Protein AF-A0A520PRI2-F1 (afdb_monomer_lite)

Structure (mmCIF, N/CA/C/O backbone):
data_AF-A0A520PRI2-F1
#
_entry.id   AF-A0A520PRI2-F1
#
loop_
_atom_site.group_PDB
_atom_site.id
_atom_site.type_symbol
_atom_site.label_atom_id
_atom_site.label_alt_id
_atom_site.label_comp_id
_atom_site.label_asym_id
_atom_site.label_entity_id
_atom_site.label_seq_id
_atom_site.pdbx_PDB_ins_code
_atom_site.Cartn_x
_atom_site.Cartn_y
_atom_site.Cartn_z
_atom_site.occupa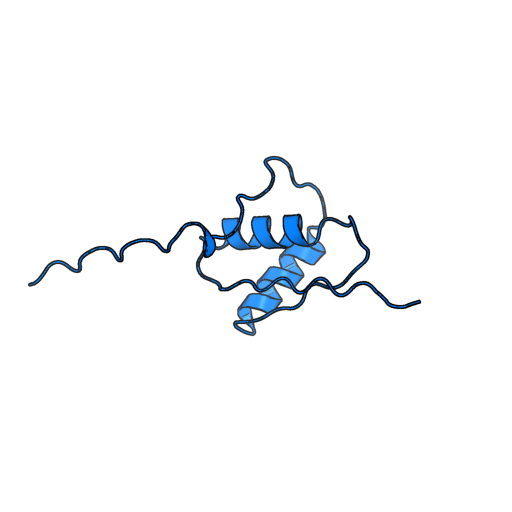ncy
_atom_site.B_iso_or_equiv
_atom_site.auth_seq_id
_atom_site.auth_comp_id
_atom_site.auth_asym_id
_atom_site.auth_atom_id
_atom_site.pdbx_PDB_model_num
ATOM 1 N N . MET A 1 1 ? -38.293 9.882 11.150 1.00 52.91 1 MET A N 1
ATOM 2 C CA . MET A 1 1 ? -36.856 9.549 11.303 1.00 52.91 1 MET A CA 1
ATOM 3 C C . MET A 1 1 ? -36.023 10.561 10.522 1.00 52.91 1 MET A C 1
ATOM 5 O O . MET A 1 1 ? -36.304 10.722 9.338 1.00 52.91 1 MET A O 1
ATOM 9 N N . PRO A 1 2 ? -35.049 11.271 11.120 1.00 66.88 2 PRO A N 1
ATOM 10 C CA . PRO A 1 2 ? -34.177 12.162 10.357 1.00 66.88 2 PRO A CA 1
ATOM 11 C C . PRO A 1 2 ? -33.263 11.341 9.433 1.00 66.88 2 PRO A C 1
ATOM 13 O O . PRO A 1 2 ? -32.609 10.393 9.868 1.00 66.88 2 PRO A O 1
ATOM 16 N N . ARG A 1 3 ? -33.222 11.688 8.140 1.00 69.75 3 ARG A N 1
ATOM 17 C CA . ARG A 1 3 ? -32.272 11.102 7.180 1.00 69.75 3 ARG A CA 1
ATOM 18 C C . ARG A 1 3 ? -30.856 11.511 7.587 1.00 69.75 3 ARG A C 1
ATOM 20 O O . ARG A 1 3 ? -30.549 12.699 7.612 1.00 69.75 3 ARG A O 1
ATOM 27 N N . ARG A 1 4 ? -29.983 10.537 7.863 1.00 71.12 4 ARG A N 1
ATOM 28 C CA . ARG A 1 4 ? -28.546 10.776 8.062 1.00 71.12 4 ARG A CA 1
ATOM 29 C C . ARG A 1 4 ? -27.987 11.455 6.807 1.00 71.12 4 ARG A C 1
ATOM 31 O O . ARG A 1 4 ? -28.006 10.864 5.727 1.00 71.12 4 ARG A O 1
ATOM 38 N N . SER A 1 5 ? -27.531 12.700 6.929 1.00 73.62 5 SER A N 1
ATOM 39 C CA . SER A 1 5 ? -26.857 13.397 5.834 1.00 73.62 5 SER A CA 1
ATOM 40 C C . SER A 1 5 ? -25.515 12.717 5.552 1.00 73.62 5 SER A C 1
ATOM 42 O O . SER A 1 5 ? -24.833 12.242 6.464 1.00 73.62 5 SER A O 1
ATOM 44 N N . LYS A 1 6 ? -25.140 12.606 4.271 1.00 73.81 6 LYS A N 1
ATOM 45 C CA . LYS A 1 6 ? -23.830 12.051 3.910 1.00 73.81 6 LYS A CA 1
ATOM 46 C C . LYS A 1 6 ? -22.739 12.998 4.431 1.00 73.81 6 LYS A C 1
ATOM 48 O O . LYS A 1 6 ? -22.869 14.208 4.231 1.00 73.81 6 LYS A O 1
ATOM 53 N N . PRO A 1 7 ? -21.674 12.489 5.073 1.00 73.81 7 PRO A N 1
ATOM 54 C CA . PRO A 1 7 ? -20.583 13.337 5.531 1.00 73.81 7 PRO A CA 1
ATOM 55 C C . PRO A 1 7 ? -19.944 14.061 4.341 1.00 73.81 7 PRO A C 1
ATOM 57 O O . PRO A 1 7 ? -19.706 13.465 3.286 1.00 73.81 7 PRO A O 1
ATOM 60 N N . LYS A 1 8 ? -19.672 15.361 4.508 1.00 80.19 8 LYS A N 1
ATOM 61 C CA . LYS A 1 8 ? -18.938 16.153 3.517 1.00 80.19 8 LYS A CA 1
ATOM 62 C C . LYS A 1 8 ? -17.554 15.523 3.341 1.00 80.19 8 LYS A C 1
ATOM 64 O O . LYS A 1 8 ? -16.863 15.310 4.338 1.00 80.19 8 LYS A O 1
ATOM 69 N N . PRO A 1 9 ? -17.127 15.221 2.108 1.00 76.25 9 PRO A N 1
ATOM 70 C CA . PRO A 1 9 ? -15.858 14.549 1.916 1.00 76.25 9 PRO A CA 1
ATOM 71 C C . PRO A 1 9 ? -14.701 15.509 2.251 1.00 76.25 9 PRO A C 1
ATOM 73 O O . PRO A 1 9 ? -14.847 16.729 2.098 1.00 76.25 9 PRO A O 1
ATOM 76 N N . PRO A 1 10 ? -13.547 14.989 2.701 1.00 79.12 10 PRO A N 1
ATOM 77 C CA . PRO A 1 10 ? -12.472 15.818 3.228 1.00 79.12 10 PRO A CA 1
ATOM 78 C C . PRO A 1 10 ? -11.887 16.767 2.162 1.00 79.12 10 PRO A C 1
ATOM 80 O O . PRO A 1 10 ? -11.972 16.488 0.952 1.00 79.12 10 PRO A O 1
ATOM 83 N N . PRO A 1 11 ? -11.273 17.891 2.585 1.00 82.81 11 PRO A N 1
ATOM 84 C CA . PRO A 1 11 ? -10.465 18.752 1.725 1.00 82.81 11 PRO A CA 1
ATOM 85 C C . PRO A 1 11 ? -9.456 17.954 0.892 1.00 82.81 11 PRO A C 1
ATOM 87 O O . PRO A 1 11 ? -8.885 16.978 1.371 1.00 82.81 11 PRO A O 1
ATOM 90 N N . ARG A 1 12 ? -9.190 18.396 -0.345 1.00 77.88 12 ARG A N 1
ATOM 91 C CA . ARG A 1 12 ? -8.288 17.698 -1.284 1.00 77.88 12 ARG A CA 1
ATOM 92 C C . ARG A 1 12 ? -6.900 17.410 -0.702 1.00 77.88 12 ARG A C 1
ATOM 94 O O . ARG A 1 12 ? -6.393 16.322 -0.916 1.00 77.88 12 ARG A O 1
ATOM 101 N N . ARG A 1 13 ? -6.337 18.335 0.083 1.00 80.62 13 ARG A N 1
ATOM 102 C CA . ARG A 1 13 ? -5.024 18.183 0.745 1.00 80.62 13 ARG A CA 1
ATOM 103 C C . ARG A 1 13 ? -4.938 17.015 1.741 1.00 80.62 13 ARG A C 1
ATOM 105 O O . ARG A 1 13 ? -3.843 16.648 2.133 1.00 80.62 13 ARG A O 1
ATOM 112 N N . TRP A 1 14 ? -6.075 16.478 2.185 1.00 78.06 14 TRP A N 1
ATOM 113 C CA . TRP A 1 14 ? -6.150 15.336 3.105 1.00 78.06 14 TRP A CA 1
ATOM 114 C C . TRP A 1 14 ? -6.586 14.050 2.405 1.00 78.06 14 TRP A C 1
ATOM 116 O O . TRP A 1 14 ? -6.776 13.026 3.054 1.00 78.06 14 TRP A O 1
ATOM 126 N N . ARG A 1 15 ? -6.804 14.102 1.088 1.00 77.88 15 ARG A N 1
ATOM 127 C CA . ARG A 1 15 ? -7.107 12.913 0.301 1.00 77.88 15 ARG A CA 1
ATOM 128 C C . ARG A 1 15 ? -5.810 12.238 -0.083 1.00 77.88 15 ARG A C 1
ATOM 130 O O . ARG A 1 15 ? -4.814 12.900 -0.367 1.00 77.88 15 ARG A O 1
ATOM 137 N N . LEU A 1 16 ? -5.863 10.919 -0.136 1.00 79.44 16 LEU A N 1
ATOM 138 C CA . LEU A 1 16 ? -4.777 10.145 -0.698 1.00 79.44 16 LEU A CA 1
ATOM 139 C C . LEU A 1 16 ? -4.629 10.484 -2.190 1.00 79.44 16 LEU A C 1
ATOM 141 O O . LEU A 1 16 ? -5.638 10.738 -2.861 1.00 79.44 16 LEU A O 1
ATOM 145 N N . PRO A 1 17 ? -3.395 10.497 -2.719 1.00 83.31 17 PRO A N 1
ATOM 146 C CA . PRO A 1 17 ? -3.178 10.549 -4.155 1.00 83.31 17 PRO A CA 1
ATOM 147 C C . PRO A 1 17 ? -3.896 9.388 -4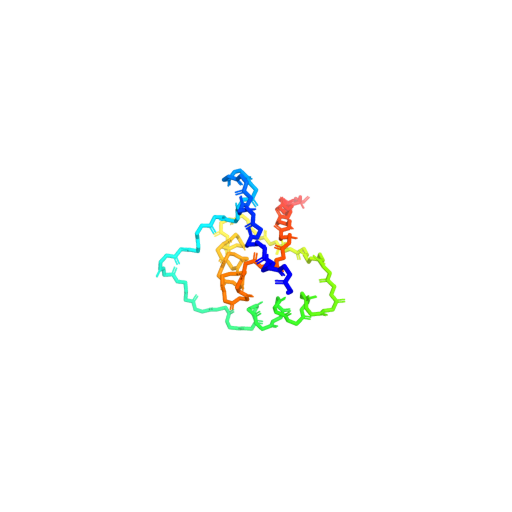.844 1.00 83.31 17 PRO A C 1
ATOM 149 O O . PRO A 1 17 ? -4.020 8.301 -4.277 1.00 83.31 17 PRO A O 1
ATOM 152 N N . HIS A 1 18 ? -4.339 9.606 -6.082 1.00 84.81 18 HIS A N 1
ATOM 153 C CA . HIS A 1 18 ? -4.842 8.503 -6.890 1.00 84.81 18 HIS A CA 1
ATOM 154 C C . HIS A 1 18 ? -3.735 7.456 -7.082 1.00 84.81 18 HIS A C 1
ATOM 156 O O . HIS A 1 18 ? -2.576 7.834 -7.294 1.00 84.81 18 HIS A O 1
ATOM 162 N N . PRO A 1 19 ? -4.065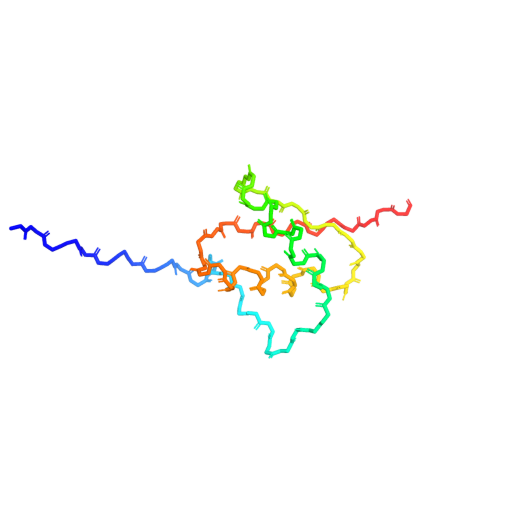 6.155 -7.007 1.00 88.12 19 PRO A N 1
ATOM 163 C CA . PRO A 1 19 ? -3.105 5.117 -7.337 1.00 88.12 19 PRO A CA 1
ATOM 164 C C . PRO A 1 19 ? -2.635 5.281 -8.789 1.00 88.12 19 PRO A C 1
ATOM 166 O O . PRO A 1 19 ? -3.388 5.784 -9.632 1.00 88.12 19 PRO A O 1
ATOM 169 N N . PRO A 1 20 ? -1.395 4.875 -9.105 1.00 90.50 20 PRO A N 1
ATOM 170 C CA . PRO A 1 20 ? -0.933 4.869 -10.483 1.00 90.50 20 PRO A CA 1
ATOM 171 C C . PRO A 1 20 ? -1.828 3.957 -11.340 1.00 90.50 20 PRO A C 1
ATOM 173 O O . PRO A 1 20 ? -2.280 2.916 -10.864 1.00 90.50 20 PRO A O 1
ATOM 176 N N . PRO A 1 21 ? -2.050 4.294 -12.623 1.00 89.12 21 PRO A N 1
ATOM 177 C CA . PRO A 1 21 ? -2.935 3.524 -13.502 1.00 89.12 21 PRO A CA 1
ATOM 178 C C . PRO A 1 21 ? -2.404 2.117 -13.808 1.00 89.12 21 PRO A C 1
ATOM 180 O O . PRO A 1 21 ? -3.141 1.264 -14.293 1.00 89.12 21 PRO A O 1
ATOM 183 N N . ARG A 1 22 ? -1.111 1.877 -13.563 1.00 90.88 22 ARG A N 1
ATOM 184 C CA . ARG A 1 22 ? -0.457 0.578 -13.710 1.00 90.88 22 ARG A CA 1
ATOM 185 C C . ARG A 1 22 ? 0.396 0.322 -12.474 1.00 90.88 22 ARG A C 1
ATOM 187 O O . ARG A 1 22 ? 1.243 1.144 -12.131 1.00 90.88 22 ARG A O 1
ATOM 194 N N . PHE A 1 23 ? 0.180 -0.822 -11.835 1.00 90.56 23 PHE A N 1
ATOM 195 C CA . PHE A 1 23 ? 0.990 -1.305 -10.722 1.00 90.56 23 PHE A CA 1
ATOM 196 C C . PHE A 1 23 ? 1.068 -2.833 -10.767 1.00 90.56 23 PHE A C 1
ATOM 198 O O . PHE A 1 23 ? 0.070 -3.533 -10.588 1.00 90.56 23 PHE A O 1
ATOM 205 N N . THR A 1 24 ? 2.256 -3.361 -11.041 1.00 90.38 24 THR A N 1
ATOM 206 C CA . THR A 1 24 ? 2.481 -4.786 -11.318 1.00 90.38 24 THR A CA 1
ATOM 207 C C . THR A 1 24 ? 3.415 -5.411 -10.288 1.00 90.38 24 THR A C 1
ATOM 209 O O . THR A 1 24 ? 4.287 -4.734 -9.747 1.00 90.38 24 THR A O 1
ATOM 212 N N . GLY A 1 25 ? 3.260 -6.714 -10.044 1.00 91.81 25 GLY A N 1
ATOM 213 C CA . GLY A 1 25 ? 4.078 -7.456 -9.077 1.00 91.81 25 GLY A CA 1
ATOM 214 C C . GLY A 1 25 ? 3.802 -7.068 -7.620 1.00 91.81 25 GLY A C 1
ATOM 215 O O . GLY A 1 25 ? 2.781 -6.445 -7.318 1.00 91.81 25 GLY A O 1
ATOM 216 N N . ARG A 1 26 ? 4.722 -7.424 -6.717 1.00 92.94 26 ARG A N 1
ATOM 217 C CA . ARG A 1 26 ? 4.658 -7.095 -5.279 1.00 92.94 26 ARG A CA 1
ATOM 218 C C . ARG A 1 26 ? 3.447 -7.699 -4.549 1.00 92.94 26 ARG A C 1
ATOM 220 O O . ARG A 1 26 ? 2.858 -7.056 -3.686 1.00 92.94 26 ARG A O 1
ATOM 227 N N . ALA A 1 27 ? 3.001 -8.888 -4.963 1.00 94.56 27 ALA A N 1
ATOM 228 C CA . ALA A 1 27 ? 1.815 -9.531 -4.387 1.00 94.56 27 ALA A CA 1
ATOM 229 C C . ALA A 1 27 ? 1.999 -9.828 -2.889 1.00 94.56 27 ALA A C 1
ATOM 231 O O . ALA A 1 27 ? 1.086 -9.602 -2.099 1.00 94.56 27 ALA A O 1
ATOM 232 N N . GLU A 1 28 ? 3.201 -10.254 -2.498 1.00 95.19 28 GLU A N 1
ATOM 233 C CA . GLU A 1 28 ? 3.548 -10.529 -1.103 1.00 95.19 28 GLU A CA 1
ATOM 234 C C . GLU A 1 28 ? 3.516 -9.259 -0.250 1.00 95.19 28 GLU A C 1
ATOM 236 O O . GLU A 1 28 ? 2.929 -9.254 0.828 1.00 95.19 28 GLU A O 1
ATOM 241 N N . GLU A 1 29 ? 4.074 -8.148 -0.736 1.00 94.38 29 GLU A N 1
ATOM 242 C CA . GLU A 1 29 ? 4.074 -6.895 0.019 1.00 94.38 29 GLU A CA 1
ATOM 243 C C . GLU A 1 29 ? 2.691 -6.256 0.107 1.00 94.38 29 GLU A C 1
ATOM 245 O O . GLU A 1 29 ? 2.398 -5.598 1.105 1.00 94.38 29 GLU A O 1
ATOM 250 N N . ARG A 1 30 ? 1.833 -6.459 -0.901 1.00 92.88 30 ARG A N 1
ATOM 251 C CA . ARG A 1 30 ? 0.415 -6.077 -0.820 1.00 92.88 30 ARG A CA 1
ATOM 252 C C . ARG A 1 30 ? -0.275 -6.841 0.304 1.00 92.88 30 ARG A C 1
ATOM 254 O O . ARG A 1 30 ? -0.801 -6.208 1.213 1.00 92.88 30 ARG A O 1
ATOM 261 N N . ALA A 1 31 ? -0.182 -8.172 0.293 1.00 93.25 31 ALA A N 1
ATOM 262 C CA . ALA A 1 31 ? -0.780 -9.020 1.322 1.00 93.25 31 ALA A CA 1
ATOM 263 C C . ALA A 1 31 ? -0.234 -8.697 2.725 1.00 93.25 31 ALA A C 1
ATOM 265 O O . ALA A 1 31 ? -0.986 -8.605 3.695 1.00 93.25 31 ALA A O 1
ATOM 266 N N . TRP A 1 32 ? 1.075 -8.456 2.838 1.00 93.44 32 TRP A N 1
ATOM 267 C CA . TRP A 1 32 ? 1.701 -8.043 4.093 1.00 93.44 32 TRP A CA 1
ATOM 268 C C . TRP A 1 32 ? 1.173 -6.690 4.589 1.00 93.44 32 TRP A C 1
ATOM 270 O O . TRP A 1 32 ? 0.890 -6.550 5.782 1.00 93.44 32 TRP A O 1
ATOM 280 N N . LEU A 1 33 ? 1.022 -5.702 3.698 1.00 91.31 33 LEU A N 1
ATOM 281 C CA . LEU A 1 33 ? 0.539 -4.367 4.054 1.00 91.31 33 LEU A CA 1
ATOM 282 C C . LEU A 1 33 ? -0.940 -4.393 4.453 1.00 91.31 33 LEU A C 1
ATOM 284 O O . LEU A 1 33 ? -1.310 -3.757 5.437 1.00 91.31 33 LEU A O 1
ATOM 288 N N . GLU A 1 34 ? -1.773 -5.148 3.739 1.00 90.94 34 GLU A N 1
ATOM 289 C CA . GLU A 1 34 ? -3.173 -5.373 4.112 1.00 90.94 34 GLU A CA 1
ATOM 290 C C . GLU A 1 34 ? -3.276 -5.958 5.522 1.00 90.94 34 GLU A C 1
ATOM 292 O O . GLU A 1 34 ? -3.896 -5.349 6.397 1.00 90.94 34 GLU A O 1
ATOM 297 N N . ALA A 1 35 ? -2.556 -7.053 5.781 1.00 92.19 35 ALA A N 1
ATOM 298 C CA . ALA A 1 35 ? -2.531 -7.688 7.092 1.00 92.19 35 ALA A CA 1
ATOM 299 C C . ALA A 1 35 ? -1.962 -6.769 8.187 1.00 92.19 35 ALA A C 1
ATOM 301 O O . ALA A 1 35 ? -2.370 -6.849 9.344 1.00 92.19 35 ALA A O 1
ATOM 302 N N . ALA A 1 36 ? -0.994 -5.904 7.870 1.00 91.00 36 ALA A N 1
ATOM 303 C CA . ALA A 1 36 ? -0.453 -4.934 8.822 1.00 91.00 36 ALA A CA 1
ATOM 304 C C . ALA A 1 36 ? -1.481 -3.870 9.212 1.00 91.00 36 ALA A C 1
ATOM 306 O O . ALA A 1 36 ? -1.628 -3.562 10.396 1.00 91.00 36 ALA A O 1
ATOM 307 N N . LEU A 1 37 ? -2.232 -3.369 8.235 1.00 87.81 37 LEU A N 1
ATOM 308 C CA . LEU A 1 37 ? -3.292 -2.399 8.465 1.00 87.81 37 LEU A CA 1
ATOM 309 C C . LEU A 1 37 ? -4.525 -3.015 9.152 1.00 87.81 37 LEU A C 1
ATOM 311 O O . LEU A 1 37 ? -5.326 -2.276 9.716 1.00 87.81 37 LEU A O 1
ATOM 315 N N . ASP A 1 38 ? -4.699 -4.338 9.112 1.00 89.19 38 ASP A N 1
ATOM 316 C CA . ASP A 1 38 ? -5.691 -5.044 9.939 1.00 89.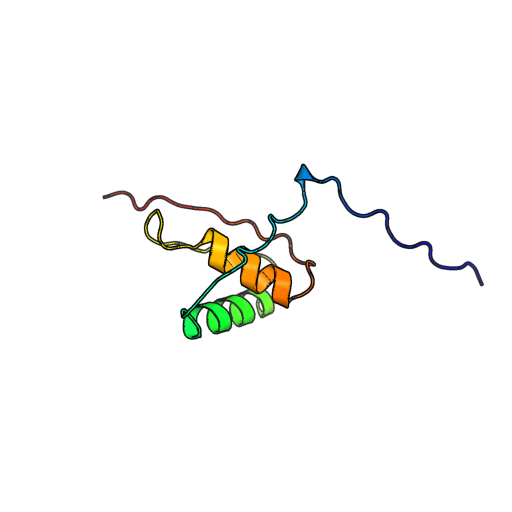19 38 ASP A CA 1
ATOM 317 C C . ASP A 1 38 ? -5.292 -5.097 11.416 1.00 89.19 38 ASP A C 1
ATOM 319 O O . ASP A 1 38 ? -6.150 -5.069 12.297 1.00 89.19 38 ASP A O 1
ATOM 323 N N . ARG A 1 39 ? -3.987 -5.138 11.709 1.00 89.44 39 ARG A N 1
ATOM 324 C CA . ARG A 1 39 ? -3.476 -5.163 13.088 1.00 89.44 39 ARG A CA 1
ATOM 325 C C . ARG A 1 39 ? -3.511 -3.797 13.766 1.00 89.44 39 ARG A C 1
ATOM 327 O O . ARG A 1 39 ? -3.493 -3.737 14.994 1.00 89.44 39 ARG A O 1
ATOM 334 N N . GLY A 1 40 ? -3.528 -2.703 13.007 1.00 84.56 40 GLY A N 1
ATOM 335 C CA . GLY A 1 40 ? -3.545 -1.372 13.595 1.00 84.56 40 GLY A CA 1
ATOM 336 C C . GLY A 1 40 ? -3.671 -0.221 12.597 1.00 84.56 40 GLY A C 1
ATOM 337 O O . GLY A 1 40 ? -3.459 -0.385 11.398 1.00 84.56 40 GLY A O 1
ATOM 338 N N . PRO A 1 41 ? -3.982 0.987 13.099 1.00 80.00 41 PRO A N 1
ATOM 339 C CA . PRO A 1 41 ? -4.318 2.139 12.263 1.00 80.00 41 PRO A CA 1
ATOM 340 C C . PRO A 1 41 ? -3.115 2.784 11.556 1.00 80.00 41 PRO A C 1
ATOM 342 O O . PRO A 1 41 ? -3.307 3.641 10.695 1.00 80.00 41 PRO A O 1
ATOM 345 N N . VAL A 1 42 ? -1.881 2.421 11.924 1.00 82.56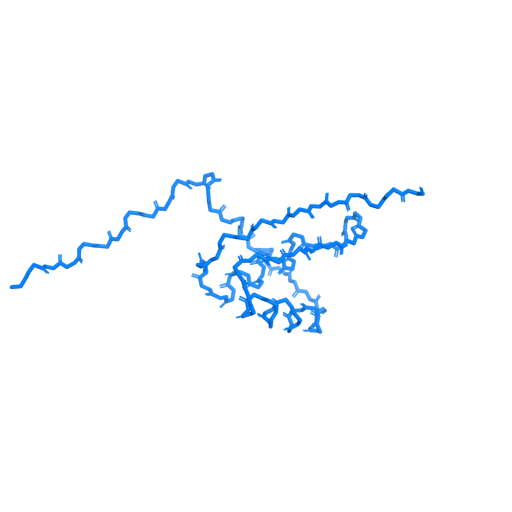 42 VAL A N 1
ATOM 346 C CA . VAL A 1 42 ? -0.645 3.011 11.391 1.00 82.56 42 VAL A CA 1
ATOM 347 C C . VAL A 1 42 ? 0.316 1.896 10.993 1.00 82.56 42 VAL A C 1
ATOM 349 O O . VAL A 1 42 ? 0.605 1.006 11.786 1.00 82.56 42 VAL A O 1
ATOM 352 N N . THR A 1 43 ? 0.832 1.956 9.766 1.00 86.31 43 THR A N 1
ATOM 353 C CA . THR A 1 43 ? 1.861 1.044 9.245 1.00 86.31 43 THR A CA 1
ATOM 354 C C . THR A 1 43 ? 2.956 1.856 8.563 1.00 86.31 43 THR A C 1
ATOM 356 O O . THR A 1 43 ? 2.662 2.803 7.835 1.00 86.31 43 THR A O 1
ATOM 359 N N . VAL A 1 44 ? 4.218 1.487 8.788 1.00 87.25 44 VAL A N 1
ATOM 360 C CA . VAL A 1 44 ? 5.384 2.168 8.211 1.00 87.25 44 VAL A CA 1
ATOM 361 C C . VAL A 1 44 ? 5.934 1.353 7.042 1.00 87.25 44 VAL A C 1
ATOM 363 O O . VAL A 1 44 ? 6.228 0.170 7.189 1.00 87.25 44 VAL A O 1
ATOM 366 N N . LEU A 1 45 ? 6.105 2.006 5.889 1.00 87.44 45 LEU A N 1
ATOM 367 C CA . LEU A 1 45 ? 6.771 1.443 4.714 1.00 87.44 45 LEU A CA 1
ATOM 368 C C . LEU A 1 45 ? 8.178 2.023 4.580 1.00 87.44 45 LEU A C 1
ATOM 370 O O . LEU A 1 45 ? 8.341 3.187 4.216 1.00 87.44 45 LEU A O 1
ATOM 374 N N . ALA A 1 46 ? 9.190 1.193 4.812 1.00 87.19 46 ALA A N 1
ATOM 375 C CA . ALA A 1 46 ? 10.592 1.550 4.631 1.00 87.19 46 ALA A CA 1
ATOM 376 C C . ALA A 1 46 ? 11.195 0.825 3.421 1.00 87.19 46 ALA A C 1
ATOM 378 O O . ALA A 1 46 ? 10.715 -0.222 2.993 1.00 87.19 46 ALA A O 1
ATOM 379 N N . GLY A 1 47 ? 12.237 1.413 2.840 1.00 86.94 47 GLY A N 1
ATOM 380 C CA . GLY A 1 47 ? 12.959 0.831 1.713 1.00 86.94 47 GLY A CA 1
ATOM 381 C C . GLY A 1 47 ? 13.609 1.893 0.830 1.00 86.94 47 GLY A C 1
ATOM 382 O O . GLY A 1 47 ? 13.368 3.090 1.038 1.00 86.94 47 GLY A O 1
ATOM 383 N N . PRO A 1 48 ? 14.384 1.479 -0.183 1.00 89.31 48 PRO A N 1
ATOM 384 C CA . PRO A 1 48 ? 15.133 2.389 -1.044 1.00 89.31 48 PRO A CA 1
ATOM 385 C C . PRO A 1 48 ? 14.277 3.488 -1.690 1.00 89.31 48 PRO A C 1
ATOM 387 O O . PRO A 1 48 ? 13.056 3.353 -1.875 1.00 89.31 48 PRO A O 1
ATOM 390 N N . ALA A 1 49 ? 14.910 4.609 -2.035 1.00 87.06 49 ALA A N 1
ATOM 391 C CA . ALA A 1 49 ? 14.273 5.641 -2.846 1.00 87.06 49 ALA A CA 1
ATOM 392 C C . ALA A 1 49 ? 13.849 5.059 -4.209 1.00 87.06 49 ALA A C 1
ATOM 394 O O . ALA A 1 49 ? 14.480 4.147 -4.731 1.00 87.06 49 ALA A O 1
ATOM 395 N N . GLY A 1 50 ? 12.735 5.538 -4.767 1.00 88.69 50 GLY A N 1
ATOM 396 C CA . GLY A 1 50 ? 12.258 5.099 -6.086 1.00 88.69 50 GLY A CA 1
ATOM 397 C C . GLY A 1 50 ? 11.634 3.696 -6.164 1.00 88.69 50 GLY A C 1
ATOM 398 O O . GLY A 1 50 ? 10.973 3.404 -7.151 1.00 88.69 50 GLY A O 1
ATOM 399 N N . ILE A 1 51 ? 11.712 2.855 -5.123 1.00 90.19 51 ILE A N 1
ATOM 400 C CA . ILE A 1 51 ? 11.213 1.457 -5.156 1.00 90.19 51 ILE A CA 1
ATOM 401 C C . ILE A 1 51 ? 9.674 1.306 -5.213 1.00 90.19 51 ILE A C 1
ATOM 403 O O . ILE A 1 51 ? 9.139 0.201 -5.117 1.00 90.19 51 ILE A O 1
ATOM 407 N N . GLY A 1 52 ? 8.937 2.417 -5.305 1.00 90.50 52 GLY A N 1
ATOM 408 C CA . GLY A 1 52 ? 7.478 2.405 -5.433 1.00 90.50 52 GLY A CA 1
ATOM 409 C C . GLY A 1 52 ? 6.691 2.287 -4.122 1.00 90.50 52 GLY A C 1
ATOM 410 O O . GLY A 1 52 ? 5.533 1.891 -4.162 1.00 90.50 52 GLY A O 1
ATOM 411 N N . LYS A 1 53 ? 7.257 2.659 -2.962 1.00 92.12 53 LYS A N 1
ATOM 412 C CA . LYS A 1 53 ? 6.548 2.615 -1.657 1.00 92.12 53 LYS A CA 1
ATOM 413 C C . LYS A 1 53 ? 5.222 3.382 -1.674 1.00 92.12 53 LYS A C 1
ATOM 415 O O . LYS A 1 53 ? 4.203 2.873 -1.223 1.00 92.12 53 LYS A O 1
ATOM 420 N N . THR A 1 54 ? 5.231 4.590 -2.242 1.00 89.56 54 THR A N 1
ATOM 421 C CA . THR A 1 54 ? 4.027 5.421 -2.378 1.00 89.56 54 THR A CA 1
ATOM 422 C C . THR A 1 54 ? 2.997 4.775 -3.299 1.00 89.56 54 THR A C 1
ATOM 424 O O . THR A 1 54 ? 1.815 4.821 -2.990 1.00 89.56 54 THR A O 1
ATOM 427 N N . ALA A 1 55 ? 3.436 4.146 -4.394 1.00 91.88 55 ALA A N 1
ATOM 428 C CA . ALA A 1 55 ? 2.550 3.426 -5.306 1.00 91.88 55 ALA A CA 1
ATOM 429 C C . ALA A 1 55 ? 1.900 2.211 -4.626 1.00 91.88 55 ALA A C 1
ATOM 431 O O . ALA A 1 55 ? 0.694 2.033 -4.738 1.00 91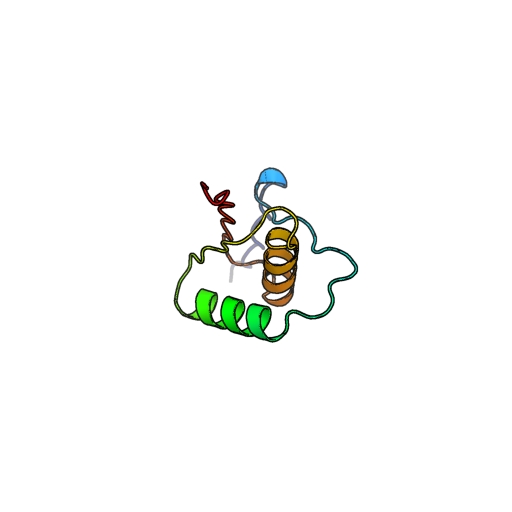.88 55 ALA A O 1
ATOM 432 N N . LEU A 1 56 ? 2.675 1.427 -3.866 1.00 92.00 56 LEU A N 1
ATOM 433 C CA . LEU A 1 56 ? 2.150 0.312 -3.074 1.00 92.00 56 LEU A CA 1
ATOM 434 C C . LEU A 1 56 ? 1.094 0.796 -2.067 1.00 92.00 56 LEU A C 1
ATOM 436 O O . LEU A 1 56 ? 0.004 0.236 -2.002 1.00 92.00 56 LEU A O 1
ATOM 440 N N . ALA A 1 57 ? 1.394 1.868 -1.326 1.00 91.00 57 ALA A N 1
ATOM 441 C CA . ALA A 1 57 ? 0.477 2.428 -0.337 1.00 91.00 57 ALA A CA 1
ATOM 442 C C . ALA A 1 57 ? -0.837 2.926 -0.954 1.00 91.00 57 ALA A C 1
ATOM 444 O O . ALA A 1 57 ? -1.907 2.670 -0.406 1.00 91.00 57 ALA A O 1
ATOM 445 N N . THR A 1 58 ? -0.780 3.641 -2.083 1.00 89.88 58 THR A N 1
ATOM 446 C CA . THR A 1 58 ? -1.986 4.187 -2.722 1.00 89.88 58 THR A CA 1
ATOM 447 C C . THR A 1 58 ? -2.829 3.113 -3.396 1.00 89.88 58 THR A C 1
ATOM 449 O O . THR A 1 58 ? -4.051 3.237 -3.379 1.00 89.88 58 THR A O 1
ATOM 452 N N . VAL A 1 59 ? -2.214 2.056 -3.938 1.00 91.81 59 VAL A N 1
ATOM 453 C CA . VAL A 1 59 ? -2.932 0.894 -4.490 1.00 91.81 59 VAL A CA 1
ATOM 454 C C . VAL A 1 59 ? -3.703 0.173 -3.392 1.00 91.81 59 VAL A C 1
ATOM 456 O O . VAL A 1 59 ? -4.927 0.110 -3.480 1.00 91.81 59 VAL A O 1
ATOM 459 N N . VAL A 1 60 ? -3.028 -0.231 -2.311 1.00 90.94 60 VAL A N 1
ATOM 460 C CA . VAL A 1 60 ? -3.692 -0.918 -1.191 1.00 90.94 60 VAL A CA 1
ATOM 461 C C . VAL A 1 60 ? -4.774 -0.028 -0.571 1.00 90.94 60 VAL A C 1
ATOM 463 O O . VAL A 1 60 ? -5.886 -0.472 -0.305 1.00 90.94 60 VAL A O 1
ATOM 466 N N . ALA A 1 61 ? -4.520 1.270 -0.390 1.00 87.06 61 ALA A N 1
ATOM 467 C CA . ALA A 1 61 ? -5.533 2.165 0.166 1.00 87.06 61 ALA A CA 1
ATOM 468 C C . ALA A 1 61 ? -6.760 2.360 -0.749 1.00 87.06 61 ALA A C 1
ATOM 470 O O . ALA A 1 61 ? -7.876 2.540 -0.248 1.00 87.06 61 ALA A O 1
ATOM 471 N N . ALA A 1 62 ? -6.568 2.335 -2.072 1.00 86.94 62 ALA A N 1
ATOM 472 C CA . ALA A 1 62 ? -7.662 2.382 -3.037 1.00 86.94 62 ALA A CA 1
ATOM 473 C C . ALA A 1 62 ? -8.486 1.086 -3.015 1.00 86.94 62 ALA A C 1
ATOM 475 O O . ALA A 1 62 ? -9.714 1.163 -2.993 1.00 86.94 62 ALA A O 1
ATOM 476 N N . GLU A 1 63 ? -7.828 -0.074 -2.941 1.00 87.38 63 GLU A N 1
ATOM 477 C CA . GLU A 1 63 ? -8.464 -1.397 -2.827 1.00 87.38 63 GLU A CA 1
ATOM 478 C C . GLU A 1 63 ? -9.314 -1.508 -1.547 1.00 87.38 63 GLU A C 1
ATOM 480 O O . GLU A 1 63 ? -10.417 -2.051 -1.575 1.00 87.38 63 GLU A O 1
ATOM 485 N N . ARG A 1 64 ? -8.875 -0.886 -0.443 1.00 83.75 64 ARG A N 1
ATOM 486 C CA . ARG A 1 64 ? -9.613 -0.856 0.837 1.00 83.75 64 ARG A CA 1
ATOM 487 C C . ARG A 1 64 ? -10.739 0.183 0.920 1.00 83.75 64 ARG A C 1
ATOM 489 O O . ARG A 1 64 ? -11.401 0.285 1.950 1.00 83.75 64 ARG A O 1
ATOM 496 N N . GLY A 1 65 ? -10.971 0.984 -0.121 1.00 75.56 65 GLY A N 1
ATOM 497 C CA . GLY A 1 65 ? -12.079 1.948 -0.141 1.00 75.56 65 GLY A CA 1
ATOM 498 C C . GLY A 1 65 ? -11.829 3.266 0.611 1.00 75.56 65 GLY A C 1
ATOM 499 O O . GLY A 1 65 ? -12.781 3.954 0.978 1.00 75.56 65 GLY A O 1
ATOM 500 N N . GLY A 1 66 ? -10.567 3.663 0.816 1.00 60.66 66 GLY A N 1
ATOM 501 C CA . GLY A 1 66 ? -10.212 5.048 1.164 1.00 60.66 66 GLY A CA 1
ATOM 502 C C . GLY A 1 66 ? -10.446 5.492 2.615 1.00 60.66 66 GLY A C 1
ATOM 503 O O . GLY A 1 66 ? -10.438 6.694 2.884 1.00 60.66 66 GLY A O 1
ATOM 504 N N . VAL A 1 67 ? -10.625 4.562 3.556 1.00 49.38 67 VAL A N 1
ATOM 505 C CA . VAL A 1 67 ? -10.784 4.849 4.995 1.00 49.38 67 VAL A CA 1
ATOM 506 C C . VAL A 1 67 ? -9.617 4.306 5.814 1.00 49.38 67 VAL A C 1
ATOM 508 O O . VAL A 1 67 ? -9.767 3.415 6.636 1.00 49.38 67 VAL A O 1
ATOM 511 N N . ALA A 1 68 ? -8.432 4.868 5.610 1.00 49.81 68 ALA A N 1
ATOM 512 C CA . ALA A 1 68 ? -7.371 4.810 6.607 1.00 49.81 68 ALA A CA 1
ATOM 513 C C . ALA A 1 68 ? -6.435 5.993 6.381 1.00 49.81 68 ALA A C 1
ATOM 515 O O . ALA A 1 68 ? -5.980 6.238 5.263 1.00 49.81 68 ALA A O 1
ATOM 516 N N . SER A 1 69 ? -6.164 6.746 7.442 1.00 53.12 69 SER A N 1
ATOM 517 C CA . SER A 1 69 ? -5.083 7.723 7.496 1.00 53.12 69 SER A CA 1
ATOM 518 C C . SER A 1 69 ? -3.753 7.002 7.263 1.00 53.12 69 SER A C 1
ATOM 520 O O . SER A 1 69 ? -3.111 6.551 8.205 1.00 53.12 69 SER A O 1
ATOM 522 N N . CYS A 1 70 ? -3.356 6.836 6.002 1.00 47.81 70 CYS A N 1
ATOM 523 C CA . CYS A 1 70 ? -2.084 6.222 5.650 1.00 47.81 70 CYS A CA 1
ATOM 524 C C . CYS A 1 70 ? -0.999 7.303 5.687 1.00 47.81 70 CYS A C 1
ATOM 526 O O . CYS A 1 70 ? -0.874 8.112 4.767 1.00 47.81 70 CYS A O 1
ATOM 528 N N . LEU A 1 71 ? -0.239 7.346 6.781 1.00 50.84 71 LEU A N 1
ATOM 529 C CA . LEU A 1 71 ? 0.980 8.141 6.860 1.00 50.84 71 LEU A CA 1
ATOM 530 C C . LEU A 1 71 ? 2.135 7.316 6.281 1.00 50.84 71 LEU A C 1
ATOM 532 O O . LEU A 1 71 ? 2.650 6.414 6.936 1.00 50.84 71 LEU A O 1
ATOM 536 N N . VAL A 1 72 ? 2.560 7.634 5.059 1.00 51.94 72 VAL A N 1
ATOM 537 C CA . VAL A 1 72 ? 3.769 7.040 4.473 1.00 51.94 72 VAL A CA 1
ATOM 538 C C . VAL A 1 72 ? 4.976 7.861 4.921 1.00 51.94 72 VAL A C 1
ATOM 540 O O . VAL A 1 72 ? 5.246 8.928 4.373 1.00 51.94 72 VAL A O 1
ATOM 543 N N . VAL A 1 73 ? 5.713 7.373 5.918 1.00 49.19 73 VAL A N 1
ATOM 544 C CA . VAL A 1 73 ? 7.002 7.960 6.314 1.00 49.19 73 VAL A CA 1
ATOM 545 C C . VAL A 1 73 ? 8.099 7.339 5.452 1.00 49.19 73 VAL A C 1
ATOM 547 O O . VAL A 1 73 ? 8.466 6.184 5.645 1.00 49.19 73 VAL A O 1
ATOM 550 N N . SER A 1 74 ? 8.627 8.091 4.484 1.00 47.59 74 SER A N 1
ATOM 551 C CA . SER A 1 74 ? 9.819 7.672 3.740 1.00 47.59 74 SER A CA 1
ATOM 552 C C . SER A 1 74 ? 11.064 8.040 4.541 1.00 47.59 74 SER A C 1
ATOM 554 O O . SER A 1 74 ? 11.547 9.165 4.445 1.00 47.59 74 SER A O 1
ATOM 556 N N . ALA A 1 75 ? 11.600 7.096 5.310 1.00 44.41 75 ALA A N 1
ATOM 557 C CA . ALA A 1 75 ? 12.958 7.223 5.824 1.00 44.41 75 ALA A CA 1
ATOM 558 C C . ALA A 1 75 ? 13.943 6.880 4.694 1.00 44.41 75 ALA A C 1
ATOM 560 O O . ALA A 1 75 ? 13.898 5.780 4.138 1.00 44.41 75 ALA A O 1
ATOM 561 N N . ALA A 1 76 ? 14.801 7.833 4.321 1.00 44.34 76 ALA A N 1
ATOM 562 C CA . ALA A 1 76 ? 16.013 7.519 3.575 1.00 44.34 76 ALA A CA 1
ATOM 563 C C . ALA A 1 76 ? 16.905 6.678 4.498 1.00 44.34 76 ALA A C 1
ATOM 565 O O . ALA A 1 76 ? 17.162 7.092 5.631 1.00 44.34 76 ALA A O 1
ATOM 566 N N . ALA A 1 77 ? 17.312 5.489 4.048 1.00 44.94 77 ALA A N 1
ATOM 567 C CA . ALA A 1 77 ? 18.346 4.730 4.739 1.00 44.94 77 ALA A CA 1
ATOM 568 C C . ALA A 1 77 ? 19.582 5.635 4.853 1.00 44.94 77 ALA A C 1
ATOM 570 O O . ALA A 1 77 ? 19.982 6.246 3.862 1.00 44.94 77 ALA A O 1
ATOM 571 N N . ARG A 1 78 ? 20.099 5.805 6.071 1.00 46.81 78 ARG A N 1
ATOM 572 C CA . ARG A 1 78 ? 21.409 6.422 6.280 1.00 46.81 78 ARG A CA 1
ATOM 573 C C . ARG A 1 78 ? 22.445 5.322 6.051 1.00 46.81 78 ARG A C 1
ATOM 575 O O . ARG A 1 78 ? 22.239 4.230 6.581 1.00 46.81 78 ARG A O 1
ATOM 582 N N . ASP A 1 79 ? 23.442 5.626 5.221 1.00 48.75 79 ASP A N 1
ATOM 583 C CA . ASP A 1 79 ? 24.625 4.788 4.968 1.00 48.75 79 ASP A CA 1
ATOM 584 C C . ASP A 1 79 ? 25.362 4.424 6.266 1.00 48.75 79 ASP A C 1
ATOM 586 O O . ASP A 1 79 ? 25.374 5.268 7.198 1.00 48.75 79 ASP A O 1
#

Radius of gyration: 15.07 Å; chains: 1; bounding box: 62×29×27 Å

pLDDT: mean 79.11, std 15.67, range [44.34, 95.19]

Secondary structure (DSSP, 8-state):
----PPPPPPPGGGSPPPPPS---S-HHHHHHHHHHHHH-S-------TTSSHHHHHHHHHHHTTS-S------PPPP-

Sequence (79 aa):
MPRRSKPKPPPRRWRLPHPPPRFTGRAEERAWLEAALDRGPVTVLAGPAGIGKTALATVVAAERGGVASCLVVSAAARD

Foldseek 3Di:
DDDDDDDDDDDPVQFQDAADPDDDDPPVVLVVVLVVCVVHQEDEDEDAPPPCSSNSQNVSCVVVPRPGSYDYDYDHDDD